Protein AF-T1C4M0-F1 (afdb_monomer_lite)

Secondary structure (DSSP, 8-state):
-GGGTT-TTSTT-HHHHHHHTT---PPEE-SGGG--S-EEEEEE-SS-TTSEEEEEESSHHHHHHHHHHHHHTTSS-GGGGGG-EEEE---S-----------PPP-

Sequence (107 aa):
ALLRIEERTERQNYYALLEAAGIRAPRAVAGPDAIERLSIVKLPHATRRLERGFFTAASPAEYRAKVDRLVARGTIAAADLAAARIEEYILGPVFNFNYFFSPARPP

pLDDT: mean 88.54, std 12.89, range [53.53, 98.56]

Radius of gyration: 17.23 Å; chains: 1; bounding box: 48×30×50 Å

Foldseek 3Di:
DVVVLCDPPDPNHPVVVCVVVVHDDFDWQPALQSQQAKKKKWWAFQPRRVDIDIDIDNHSVRVVVVVVVCCVVSRHPPVRRVVITIGHDDDDDDDDDDDDDDPDDDD

Structure (mmCIF, N/CA/C/O backbone):
data_AF-T1C4M0-F1
#
_entry.id   AF-T1C4M0-F1
#
loop_
_atom_site.group_PDB
_atom_site.id
_atom_site.type_symbol
_atom_site.label_atom_id
_atom_site.label_alt_id
_atom_site.label_comp_id
_atom_site.label_asym_id
_atom_site.label_entity_id
_atom_site.label_seq_id
_atom_site.pdbx_PDB_ins_code
_atom_site.Cartn_x
_atom_site.Cartn_y
_atom_site.Cartn_z
_atom_site.occupancy
_atom_site.B_iso_or_equiv
_atom_site.auth_seq_id
_atom_site.auth_comp_id
_atom_site.auth_asym_id
_atom_site.auth_atom_id
_atom_site.pdbx_PDB_model_num
ATOM 1 N N . ALA A 1 1 ? 13.409 16.619 -11.609 1.00 56.22 1 ALA A N 1
ATOM 2 C CA . ALA A 1 1 ? 12.214 16.304 -12.421 1.00 56.22 1 ALA A CA 1
ATOM 3 C C . ALA A 1 1 ? 11.652 14.915 -12.092 1.00 56.22 1 ALA A C 1
ATOM 5 O O . ALA A 1 1 ? 10.484 14.852 -11.752 1.00 56.22 1 ALA A O 1
ATOM 6 N N . LEU A 1 2 ? 12.458 13.838 -12.077 1.00 54.19 2 LEU A N 1
ATOM 7 C CA . LEU A 1 2 ? 11.989 12.478 -11.730 1.00 54.19 2 LEU A CA 1
ATOM 8 C C . LEU A 1 2 ? 11.551 12.290 -10.264 1.00 54.19 2 LEU A C 1
ATOM 10 O O . LEU A 1 2 ? 10.499 11.715 -10.029 1.00 54.19 2 LEU A O 1
ATOM 14 N N . LEU A 1 3 ? 12.284 12.850 -9.292 1.00 55.34 3 LEU A N 1
ATOM 15 C CA . LEU A 1 3 ? 11.923 12.763 -7.861 1.00 55.34 3 LEU A CA 1
ATOM 16 C C . LEU A 1 3 ? 10.551 13.379 -7.539 1.00 55.34 3 LEU A C 1
ATOM 18 O O . LEU A 1 3 ? 9.929 13.026 -6.549 1.00 55.34 3 LEU A O 1
ATOM 22 N N . ARG A 1 4 ? 10.055 14.289 -8.386 1.00 55.19 4 ARG A N 1
ATOM 23 C CA . ARG A 1 4 ? 8.750 14.937 -8.197 1.00 55.19 4 ARG A CA 1
ATOM 24 C C . ARG A 1 4 ? 7.580 14.026 -8.596 1.00 55.19 4 ARG A C 1
ATOM 26 O O . ARG A 1 4 ? 6.487 14.194 -8.081 1.00 55.19 4 ARG A O 1
ATOM 33 N N . ILE A 1 5 ? 7.826 13.036 -9.460 1.00 56.16 5 ILE A N 1
ATOM 34 C CA . ILE A 1 5 ? 6.838 12.030 -9.897 1.00 56.16 5 ILE A CA 1
ATOM 35 C C . ILE A 1 5 ? 6.583 10.985 -8.793 1.00 56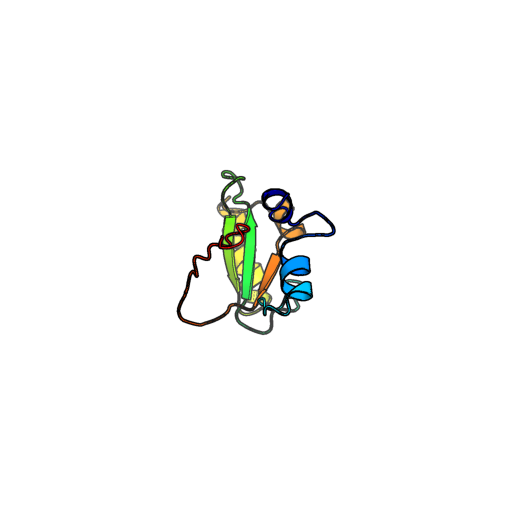.16 5 ILE A C 1
ATOM 37 O O . ILE A 1 5 ? 5.571 10.277 -8.810 1.00 56.16 5 ILE A O 1
ATOM 41 N N . GLU A 1 6 ? 7.479 10.893 -7.803 1.00 56.22 6 GLU A N 1
ATOM 42 C CA . GLU A 1 6 ? 7.260 10.064 -6.614 1.00 56.22 6 GLU A CA 1
ATOM 43 C C . GLU A 1 6 ? 6.094 10.585 -5.760 1.00 56.22 6 GLU A C 1
ATOM 45 O O . GLU A 1 6 ? 5.458 9.782 -5.066 1.00 56.22 6 GLU A O 1
ATOM 50 N N . GLU A 1 7 ? 5.735 11.873 -5.895 1.00 57.84 7 GLU A N 1
ATOM 51 C CA . GLU A 1 7 ? 4.571 12.446 -5.227 1.00 57.84 7 GLU A CA 1
ATOM 52 C C . GLU A 1 7 ? 3.259 12.015 -5.868 1.00 57.84 7 GLU A C 1
ATOM 54 O O . GLU A 1 7 ? 2.933 12.281 -7.025 1.00 57.84 7 GLU A O 1
ATOM 59 N N . ARG A 1 8 ? 2.471 11.307 -5.056 1.00 58.06 8 ARG A N 1
ATOM 60 C CA . ARG A 1 8 ? 1.260 10.602 -5.491 1.00 58.06 8 ARG A CA 1
ATOM 61 C C . ARG A 1 8 ? 0.021 11.488 -5.555 1.00 58.06 8 ARG A C 1
ATOM 63 O O . A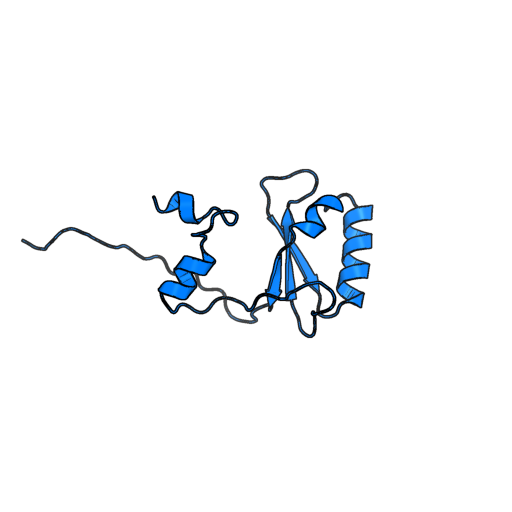RG A 1 8 ? -0.999 11.054 -6.086 1.00 58.06 8 ARG A O 1
ATOM 70 N N . THR A 1 9 ? 0.115 12.695 -5.008 1.00 56.25 9 THR A N 1
ATOM 71 C CA . THR A 1 9 ? -0.956 13.694 -4.924 1.00 56.25 9 THR A CA 1
ATOM 72 C C . THR A 1 9 ? -1.024 14.600 -6.154 1.00 56.25 9 THR A C 1
ATOM 74 O O . THR A 1 9 ? -2.045 15.252 -6.365 1.00 56.25 9 THR A O 1
ATOM 77 N N . GLU A 1 10 ? 0.016 14.630 -6.995 1.00 60.34 10 GLU A N 1
ATOM 78 C CA . GLU A 1 10 ? 0.023 15.422 -8.227 1.00 60.34 10 GLU A CA 1
ATOM 79 C C . GLU A 1 10 ? -0.667 14.681 -9.393 1.00 60.34 10 GLU A C 1
ATOM 81 O O . GLU A 1 10 ? -0.705 13.449 -9.455 1.00 60.34 10 GLU A O 1
ATOM 86 N N . ARG A 1 11 ? -1.205 15.443 -10.362 1.00 53.53 11 ARG A N 1
ATOM 87 C CA . ARG A 1 11 ? -1.848 14.909 -11.584 1.00 53.53 11 ARG A CA 1
ATOM 88 C C . ARG A 1 11 ? -0.922 14.010 -12.418 1.00 53.53 11 ARG A C 1
ATOM 90 O O . ARG A 1 11 ? -1.416 13.176 -13.165 1.00 53.53 11 ARG A O 1
ATOM 97 N N . GLN A 1 12 ? 0.394 14.177 -12.295 1.00 62.16 12 GLN A N 1
ATOM 98 C CA . GLN A 1 12 ? 1.419 13.356 -12.946 1.00 62.16 12 GLN A CA 1
ATOM 99 C C . GLN A 1 12 ? 2.151 12.500 -11.907 1.00 62.16 12 GLN A C 1
ATOM 101 O O . GLN A 1 12 ? 3.352 12.645 -11.690 1.00 62.16 12 GLN A O 1
ATOM 106 N N . ASN A 1 13 ? 1.411 11.629 -11.225 1.00 74.69 13 ASN A N 1
ATOM 107 C CA . ASN A 1 13 ? 2.002 10.698 -10.272 1.00 74.69 13 ASN A CA 1
ATOM 108 C C . ASN A 1 13 ? 2.596 9.459 -10.961 1.00 74.69 13 ASN A C 1
ATOM 110 O O . ASN A 1 13 ? 2.362 9.182 -12.138 1.00 74.69 13 ASN A O 1
ATOM 114 N N . TYR A 1 14 ? 3.325 8.665 -10.181 1.00 79.06 14 TYR A N 1
ATOM 115 C CA . TYR A 1 14 ? 3.909 7.394 -10.605 1.00 79.06 14 TYR A CA 1
ATOM 116 C C . TYR A 1 14 ? 2.958 6.467 -11.392 1.00 79.06 14 TYR A C 1
ATOM 118 O O . TYR A 1 14 ? 3.399 5.838 -12.349 1.00 79.06 14 TYR A O 1
ATOM 126 N N . TYR A 1 15 ? 1.662 6.392 -11.057 1.00 83.81 15 TYR A N 1
ATOM 127 C CA . TYR A 1 15 ? 0.726 5.524 -11.792 1.00 83.81 15 TYR A CA 1
ATOM 128 C C . TYR A 1 15 ? 0.434 6.050 -13.196 1.00 83.81 15 TYR A C 1
ATOM 130 O O . TYR A 1 15 ? 0.381 5.251 -14.126 1.00 83.81 15 TYR A O 1
ATOM 138 N N . ALA A 1 16 ? 0.321 7.370 -13.363 1.00 85.38 16 ALA A N 1
ATOM 139 C CA . ALA A 1 16 ? 0.164 7.985 -14.679 1.00 85.38 16 ALA A CA 1
ATOM 140 C C . ALA A 1 16 ? 1.394 7.738 -15.571 1.00 85.38 16 ALA A C 1
ATOM 142 O O . ALA A 1 16 ? 1.254 7.495 -16.767 1.00 85.38 16 ALA A O 1
ATOM 143 N N . LEU A 1 17 ? 2.602 7.741 -14.991 1.00 87.94 17 LEU A N 1
ATOM 144 C CA . LEU A 1 17 ? 3.825 7.390 -15.719 1.00 87.94 17 LEU A CA 1
ATOM 145 C C . LEU A 1 17 ? 3.836 5.914 -16.144 1.00 87.94 17 LEU A C 1
ATOM 147 O O . LEU A 1 17 ? 4.183 5.615 -17.285 1.00 87.94 17 LEU A O 1
ATOM 151 N N . LEU A 1 18 ? 3.457 4.997 -15.246 1.00 90.38 18 LEU A N 1
ATOM 152 C CA . LEU A 1 18 ? 3.362 3.571 -15.578 1.00 90.38 18 LEU A CA 1
ATOM 153 C C . LEU A 1 18 ? 2.344 3.316 -16.692 1.00 90.38 18 LEU A C 1
ATOM 155 O O . LEU A 1 18 ? 2.636 2.563 -17.618 1.00 90.38 18 LEU A O 1
ATOM 159 N N . GLU A 1 19 ? 1.184 3.968 -16.621 1.00 89.62 19 GLU A N 1
ATOM 160 C CA . GLU A 1 19 ? 0.133 3.870 -17.632 1.00 89.62 19 GLU A CA 1
ATOM 161 C C . GLU A 1 19 ? 0.620 4.375 -18.995 1.00 89.62 19 GLU A C 1
ATOM 163 O O . GLU A 1 19 ? 0.532 3.646 -19.982 1.00 89.62 19 GLU A O 1
ATOM 168 N N . ALA A 1 20 ? 1.227 5.567 -19.044 1.00 91.25 20 ALA A N 1
ATOM 169 C CA . ALA A 1 20 ? 1.788 6.127 -20.274 1.00 91.25 20 ALA A CA 1
ATOM 170 C C . ALA A 1 20 ? 2.901 5.252 -20.882 1.00 91.25 20 ALA A C 1
ATOM 172 O O . ALA A 1 20 ? 3.066 5.217 -22.100 1.00 91.25 20 ALA A O 1
ATOM 173 N N . ALA A 1 21 ? 3.654 4.531 -20.047 1.00 92.62 21 ALA A N 1
ATOM 174 C CA . ALA A 1 21 ? 4.698 3.601 -20.472 1.00 92.62 21 ALA A CA 1
ATOM 175 C C . ALA A 1 21 ? 4.177 2.186 -20.806 1.00 92.62 21 ALA A C 1
ATOM 177 O O . ALA A 1 21 ? 4.969 1.327 -21.193 1.00 92.62 21 ALA A O 1
ATOM 178 N N . GLY A 1 22 ? 2.880 1.907 -20.627 1.00 94.62 22 GLY A N 1
ATOM 179 C CA . GLY A 1 22 ? 2.306 0.572 -20.825 1.00 94.62 22 GLY A CA 1
ATOM 180 C C . GLY A 1 22 ? 2.786 -0.475 -19.809 1.00 94.62 22 GLY A C 1
ATOM 181 O O . GLY A 1 22 ? 2.738 -1.678 -20.077 1.00 94.62 22 GLY A O 1
ATOM 182 N N . ILE A 1 23 ? 3.269 -0.046 -18.639 1.00 93.06 23 ILE A N 1
ATOM 183 C CA . ILE A 1 23 ? 3.754 -0.931 -17.577 1.00 93.06 23 ILE A CA 1
ATOM 184 C C . ILE A 1 23 ? 2.589 -1.304 -16.660 1.00 93.06 23 ILE A C 1
ATOM 186 O O . ILE A 1 23 ? 1.883 -0.452 -16.124 1.00 93.06 23 ILE A O 1
ATOM 190 N N . ARG A 1 24 ? 2.408 -2.607 -16.431 1.00 92.56 24 ARG A N 1
ATOM 191 C CA . ARG A 1 24 ? 1.358 -3.121 -15.544 1.00 92.56 24 ARG A CA 1
ATOM 192 C C . ARG A 1 24 ? 1.622 -2.722 -14.090 1.00 92.56 24 ARG A C 1
ATOM 194 O O . ARG A 1 24 ? 2.708 -2.958 -13.565 1.00 92.56 24 ARG A O 1
ATOM 201 N N . ALA A 1 25 ? 0.591 -2.206 -13.432 1.00 92.81 25 ALA A N 1
ATOM 202 C CA . ALA A 1 25 ? 0.552 -1.946 -11.997 1.00 92.81 25 ALA A CA 1
ATOM 203 C C . ALA A 1 25 ? -0.555 -2.787 -11.333 1.00 92.81 25 ALA A C 1
ATOM 205 O O . ALA A 1 25 ? -1.480 -3.221 -12.027 1.00 92.81 25 ALA A O 1
ATOM 206 N N . PRO A 1 26 ? -0.506 -3.009 -10.005 1.00 93.88 26 PRO A N 1
ATOM 207 C CA . PRO A 1 26 ? -1.614 -3.626 -9.284 1.00 93.88 26 PRO A CA 1
ATOM 208 C C . PRO A 1 26 ? -2.920 -2.852 -9.489 1.00 93.88 26 PRO A C 1
ATOM 210 O O . PRO A 1 26 ? -2.931 -1.617 -9.459 1.00 93.88 26 PRO A O 1
ATOM 213 N N . ARG A 1 27 ? -4.030 -3.575 -9.666 1.00 93.19 27 ARG A N 1
ATOM 214 C CA . ARG A 1 27 ? -5.352 -2.967 -9.837 1.00 93.19 27 ARG A CA 1
ATOM 215 C C . ARG A 1 27 ? -5.753 -2.220 -8.563 1.00 93.19 27 ARG A C 1
ATOM 217 O O . ARG A 1 27 ? -5.687 -2.782 -7.470 1.00 93.19 27 ARG A O 1
ATOM 224 N N . ALA A 1 28 ? -6.209 -0.977 -8.708 1.00 94.62 28 ALA A N 1
ATOM 225 C CA . ALA A 1 28 ? -6.794 -0.225 -7.603 1.00 94.62 28 ALA A CA 1
ATOM 226 C C . ALA A 1 28 ? -8.157 -0.813 -7.204 1.00 94.62 28 ALA A C 1
ATOM 228 O O . ALA A 1 28 ? -8.965 -1.178 -8.059 1.00 94.62 28 ALA A O 1
ATOM 229 N N . VAL A 1 29 ? -8.417 -0.878 -5.902 1.00 97.19 29 VAL A N 1
ATOM 230 C CA . VAL A 1 29 ? -9.716 -1.247 -5.332 1.00 97.19 29 VAL A CA 1
ATOM 231 C C . VAL A 1 29 ? -10.375 0.035 -4.830 1.00 97.19 29 VAL A C 1
ATOM 233 O O . VAL A 1 29 ? -9.769 0.777 -4.060 1.00 97.19 29 VAL A O 1
ATOM 236 N N . ALA A 1 30 ? -11.599 0.311 -5.288 1.00 95.50 30 ALA A N 1
ATOM 237 C CA . ALA A 1 30 ? -12.265 1.605 -5.091 1.00 95.50 30 ALA A CA 1
ATOM 238 C C . ALA A 1 30 ? -12.507 1.963 -3.615 1.00 95.50 30 ALA A C 1
ATOM 240 O O . ALA A 1 30 ? -12.566 3.136 -3.261 1.00 95.50 30 ALA A O 1
ATOM 241 N N . GLY A 1 31 ? -12.633 0.956 -2.754 1.00 96.69 31 GLY A N 1
ATOM 242 C CA . GLY A 1 31 ? -12.821 1.141 -1.326 1.00 96.69 31 GLY A CA 1
ATOM 243 C C . GLY A 1 31 ? -12.945 -0.190 -0.588 1.00 96.69 31 GLY A C 1
ATOM 244 O O . GLY A 1 31 ? -12.906 -1.249 -1.219 1.00 96.69 31 GLY A O 1
ATOM 245 N N . PRO A 1 32 ? -13.110 -0.150 0.743 1.00 97.06 32 PRO A N 1
ATOM 246 C CA . PRO A 1 32 ? -13.176 -1.348 1.577 1.00 97.06 32 PRO A CA 1
ATOM 247 C C . PRO A 1 32 ? -14.269 -2.336 1.162 1.00 97.06 32 PRO A C 1
ATOM 249 O O . PRO A 1 32 ? -14.069 -3.544 1.243 1.00 97.06 32 PRO A O 1
ATOM 252 N N . ASP A 1 33 ? -15.402 -1.826 0.676 1.00 97.88 33 ASP A N 1
ATOM 253 C CA . ASP A 1 33 ? -16.551 -2.643 0.271 1.00 97.88 33 ASP A CA 1
ATOM 254 C C . ASP A 1 33 ? -16.356 -3.342 -1.080 1.00 97.88 33 ASP A C 1
ATOM 256 O O . ASP A 1 33 ? -17.044 -4.313 -1.371 1.00 97.88 33 ASP A O 1
ATOM 260 N N . ALA A 1 34 ? -15.378 -2.905 -1.879 1.00 97.88 34 ALA A N 1
ATOM 261 C CA . ALA A 1 34 ? -15.025 -3.516 -3.161 1.00 97.88 34 ALA A CA 1
ATOM 262 C C . ALA A 1 34 ? -13.927 -4.595 -3.033 1.00 97.88 34 ALA A C 1
ATOM 264 O O . ALA A 1 34 ? -13.377 -5.054 -4.038 1.00 97.88 34 ALA A O 1
ATOM 265 N N . ILE A 1 35 ? -13.550 -4.976 -1.807 1.00 98.19 35 ILE A N 1
ATOM 266 C CA . ILE A 1 35 ? -12.540 -6.010 -1.565 1.00 98.19 35 ILE A CA 1
ATOM 267 C C . ILE A 1 35 ? -13.164 -7.391 -1.801 1.00 98.19 35 ILE A C 1
ATOM 269 O O . ILE A 1 35 ? -13.842 -7.935 -0.937 1.00 98.19 35 ILE A O 1
ATOM 273 N N . GLU A 1 36 ? -12.879 -7.978 -2.961 1.00 96.94 36 GLU A N 1
ATOM 274 C CA . GLU A 1 36 ? -13.345 -9.326 -3.344 1.00 96.94 36 GLU A CA 1
ATOM 275 C C . GLU A 1 36 ? -12.231 -10.387 -3.330 1.00 96.94 36 GLU A C 1
ATOM 277 O O . GLU A 1 36 ? -12.477 -11.576 -3.517 1.00 96.94 36 GLU A O 1
ATOM 282 N N . ARG A 1 37 ? -10.977 -9.955 -3.175 1.00 95.75 37 ARG A N 1
ATOM 283 C CA . ARG A 1 37 ? -9.776 -10.799 -3.201 1.00 95.75 37 ARG A CA 1
ATOM 284 C C . ARG A 1 37 ? -8.698 -10.199 -2.308 1.00 95.75 37 ARG A C 1
ATOM 286 O O . ARG A 1 37 ? -8.810 -9.042 -1.893 1.00 95.75 37 ARG A O 1
ATOM 293 N N . LEU A 1 38 ? -7.632 -10.961 -2.057 1.00 98.12 38 LEU A N 1
ATOM 294 C CA . LEU A 1 38 ? -6.499 -10.494 -1.261 1.00 98.12 38 LEU A CA 1
ATOM 295 C C . LEU A 1 38 ? -5.981 -9.150 -1.791 1.00 98.12 38 LEU A C 1
ATOM 297 O O . LEU A 1 38 ? -5.550 -9.027 -2.936 1.00 98.12 38 LEU A O 1
ATOM 301 N N . SER A 1 39 ? -6.047 -8.146 -0.928 1.00 98.44 39 SER A N 1
ATOM 302 C CA . SER A 1 39 ? -5.689 -6.764 -1.213 1.00 98.44 39 SER A CA 1
ATOM 303 C C . SER A 1 39 ? -4.729 -6.251 -0.144 1.00 98.44 39 SER A C 1
ATOM 305 O O . SER A 1 39 ? -4.741 -6.719 0.998 1.00 98.44 39 SER A O 1
ATOM 307 N N . ILE A 1 40 ? -3.888 -5.289 -0.507 1.00 97.88 40 ILE A N 1
ATOM 308 C CA . ILE A 1 40 ? -3.021 -4.543 0.404 1.00 97.88 40 ILE A CA 1
ATOM 309 C C . ILE A 1 40 ? -3.567 -3.129 0.588 1.00 97.88 40 ILE A C 1
ATOM 311 O O . ILE A 1 40 ? -3.891 -2.440 -0.377 1.00 97.88 40 ILE A O 1
ATOM 315 N N . VAL A 1 41 ? -3.648 -2.694 1.838 1.00 97.62 41 VAL A N 1
ATOM 316 C CA . VAL A 1 41 ? -4.042 -1.348 2.243 1.00 97.62 41 VAL A CA 1
ATOM 317 C C . VAL A 1 41 ? -2.789 -0.605 2.675 1.00 97.62 41 VAL A C 1
ATOM 319 O O . VAL A 1 41 ? -2.029 -1.089 3.515 1.00 97.62 41 VAL A O 1
ATOM 322 N N . LYS A 1 42 ? -2.562 0.559 2.071 1.00 95.12 42 LYS A N 1
ATOM 323 C CA . LYS A 1 42 ? -1.370 1.390 2.251 1.00 95.12 42 LYS A CA 1
ATOM 324 C C . LYS A 1 42 ? -1.782 2.712 2.885 1.00 95.12 42 LYS A C 1
ATOM 326 O O . LYS A 1 42 ? -2.597 3.430 2.308 1.00 95.12 42 LYS A O 1
ATOM 331 N N . LEU A 1 43 ? -1.209 3.032 4.038 1.00 94.31 43 LEU A N 1
ATOM 332 C CA . LEU A 1 43 ? -1.478 4.263 4.786 1.00 94.31 43 LEU A CA 1
ATOM 333 C C . LEU A 1 43 ? -0.308 4.594 5.728 1.00 94.31 43 LEU A C 1
ATOM 335 O O . LEU A 1 43 ? 0.458 3.691 6.062 1.00 94.31 43 LEU A O 1
ATOM 339 N N . PRO A 1 44 ? -0.125 5.853 6.153 1.00 91.50 44 PRO A N 1
ATOM 340 C CA . PRO A 1 44 ? 0.926 6.217 7.103 1.00 91.50 44 PRO A CA 1
ATOM 341 C C . PRO A 1 44 ? 0.782 5.500 8.453 1.00 91.50 44 PRO A C 1
ATOM 34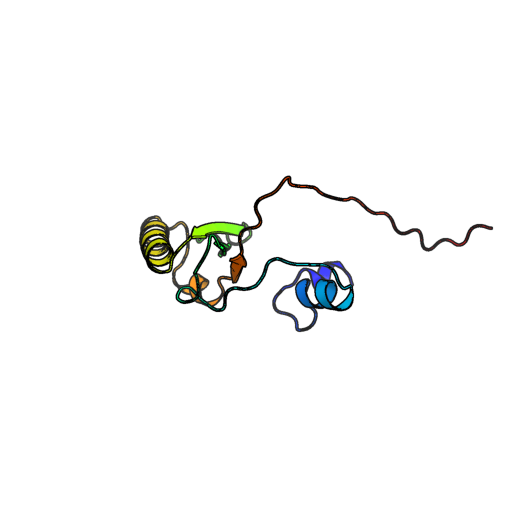3 O O . PRO A 1 44 ? -0.326 5.181 8.889 1.00 91.50 44 PRO A O 1
ATOM 346 N N . HIS A 1 45 ? 1.901 5.293 9.149 1.00 93.06 45 HIS A N 1
ATOM 347 C CA . HIS A 1 45 ? 1.857 4.945 10.571 1.00 93.06 45 HIS A CA 1
ATOM 348 C C . HIS A 1 45 ? 1.404 6.164 11.398 1.00 93.06 45 HIS A C 1
ATOM 350 O O . HIS A 1 45 ? 1.776 7.299 11.088 1.00 93.06 45 HIS A O 1
ATOM 356 N N . ALA A 1 46 ? 0.653 5.942 12.484 1.00 90.69 46 ALA A N 1
ATOM 357 C CA . ALA A 1 46 ? 0.086 7.021 13.305 1.00 90.69 46 ALA A CA 1
ATOM 358 C C . ALA A 1 46 ? 1.156 7.978 13.867 1.00 90.69 46 ALA A C 1
ATOM 360 O O . ALA A 1 46 ? 1.011 9.194 13.792 1.00 90.69 46 ALA A O 1
ATOM 361 N N . THR A 1 47 ? 2.245 7.428 14.416 1.00 88.44 47 THR A N 1
ATOM 362 C CA . THR A 1 47 ? 3.369 8.200 14.980 1.00 88.44 47 THR A CA 1
ATOM 363 C C . THR A 1 47 ? 4.510 8.432 13.986 1.00 88.44 47 THR A C 1
ATOM 365 O O . THR A 1 47 ? 4.980 9.555 13.820 1.00 88.44 47 THR A O 1
ATOM 368 N N . ARG A 1 48 ? 4.963 7.384 13.290 1.00 87.94 48 ARG A N 1
ATOM 369 C CA . ARG A 1 48 ? 6.066 7.448 12.323 1.00 87.94 48 ARG A CA 1
ATOM 370 C C . ARG A 1 48 ? 5.548 7.829 10.940 1.00 87.94 48 ARG A C 1
ATOM 372 O O . ARG A 1 48 ? 5.514 7.010 10.033 1.00 87.94 48 ARG A O 1
ATOM 379 N N . ARG A 1 49 ? 5.131 9.085 10.781 1.00 82.19 49 ARG A N 1
ATOM 380 C CA . ARG A 1 49 ? 4.426 9.579 9.580 1.00 82.19 49 ARG A CA 1
ATOM 381 C C . ARG A 1 49 ? 5.193 9.394 8.260 1.00 82.19 49 ARG A C 1
ATOM 383 O O . ARG A 1 49 ? 4.563 9.288 7.216 1.00 82.19 49 ARG A O 1
ATOM 390 N N . LEU A 1 50 ? 6.529 9.349 8.307 1.00 80.88 50 LEU A N 1
ATOM 391 C CA . LEU A 1 50 ? 7.385 9.078 7.141 1.00 80.88 50 LEU A CA 1
ATOM 392 C C . LEU A 1 50 ? 7.422 7.589 6.755 1.00 80.88 50 LEU A C 1
ATOM 394 O O . LEU A 1 50 ? 7.752 7.250 5.620 1.00 80.88 50 LEU A O 1
ATOM 398 N N . GLU A 1 51 ? 7.093 6.692 7.686 1.00 82.25 51 GLU A N 1
ATOM 399 C CA . GLU A 1 51 ? 7.031 5.261 7.422 1.00 82.25 51 GLU A CA 1
ATOM 400 C C . GLU A 1 51 ? 5.695 4.893 6.773 1.00 82.25 51 GLU A C 1
ATOM 402 O O . GLU A 1 51 ? 4.611 5.320 7.185 1.00 82.25 51 GLU A O 1
ATOM 407 N N . ARG A 1 52 ? 5.775 4.041 5.749 1.00 77.19 52 ARG A N 1
ATOM 408 C CA . ARG A 1 52 ? 4.590 3.465 5.115 1.00 77.19 52 ARG A CA 1
ATOM 409 C C . ARG A 1 52 ? 4.110 2.276 5.938 1.00 77.19 52 ARG A C 1
ATOM 411 O O . ARG A 1 52 ? 4.837 1.299 6.098 1.00 77.19 52 ARG A O 1
ATOM 418 N N . GLY A 1 53 ? 2.881 2.365 6.426 1.00 87.69 53 GLY A N 1
ATOM 419 C CA . GLY A 1 53 ? 2.152 1.257 7.019 1.00 87.69 53 GLY A CA 1
ATOM 420 C C . GLY A 1 53 ? 1.440 0.427 5.954 1.00 87.69 53 GLY A C 1
ATOM 421 O O . GLY A 1 53 ? 0.991 0.934 4.919 1.00 87.69 53 GLY A O 1
ATOM 422 N N . PHE A 1 54 ? 1.329 -0.869 6.231 1.00 94.06 54 PHE A N 1
ATOM 423 C CA . PHE A 1 54 ? 0.655 -1.824 5.365 1.00 94.06 54 PHE A CA 1
ATOM 424 C C . PHE A 1 54 ? -0.146 -2.811 6.201 1.00 94.06 54 PHE A C 1
ATOM 426 O O . PHE A 1 54 ? 0.333 -3.303 7.222 1.00 94.06 54 PHE A O 1
ATOM 433 N N . PHE A 1 55 ? -1.332 -3.164 5.728 1.00 97.25 55 PHE A N 1
ATOM 434 C CA . PHE A 1 55 ? -2.012 -4.379 6.160 1.00 97.25 55 PHE A CA 1
ATOM 435 C C . PHE A 1 55 ? -2.749 -5.000 4.980 1.00 97.25 55 PHE A C 1
ATOM 437 O O . PHE A 1 55 ? -3.022 -4.333 3.986 1.00 97.25 55 PHE A O 1
ATOM 444 N N . THR A 1 56 ? -3.049 -6.289 5.061 1.00 98.00 56 THR A N 1
ATOM 445 C CA . THR A 1 56 ? -3.810 -6.989 4.022 1.00 98.00 56 THR A CA 1
ATOM 446 C C . THR A 1 56 ? -5.254 -7.196 4.443 1.00 98.00 56 THR A C 1
ATOM 448 O O . THR A 1 56 ? -5.541 -7.239 5.637 1.00 98.00 56 THR A O 1
ATOM 451 N N . ALA A 1 57 ? -6.154 -7.371 3.487 1.00 98.31 57 ALA A N 1
ATOM 452 C CA . ALA A 1 57 ? -7.509 -7.860 3.720 1.00 98.31 57 ALA A CA 1
ATOM 453 C C . ALA A 1 57 ? -8.004 -8.590 2.469 1.00 98.31 57 ALA A C 1
ATOM 455 O O . ALA A 1 57 ? -7.710 -8.164 1.354 1.00 98.31 57 ALA A O 1
ATOM 456 N N . ALA A 1 58 ? -8.738 -9.682 2.650 1.00 97.88 58 ALA A N 1
ATOM 457 C CA . ALA A 1 58 ? -9.358 -10.447 1.573 1.00 97.88 58 ALA A CA 1
ATOM 458 C C . ALA A 1 58 ? -10.884 -10.265 1.512 1.00 97.88 58 ALA A C 1
ATOM 460 O O . ALA A 1 58 ? -11.520 -10.799 0.610 1.00 97.88 58 ALA A O 1
ATOM 461 N N . SER A 1 59 ? -11.473 -9.510 2.446 1.00 98.50 59 SER A N 1
ATOM 462 C CA . SER A 1 59 ? -12.897 -9.156 2.449 1.00 98.50 59 SER A CA 1
ATOM 463 C C . SER A 1 59 ? -13.155 -7.817 3.162 1.00 98.50 59 SER A C 1
ATOM 465 O O . SER A 1 59 ? -12.305 -7.372 3.947 1.00 98.50 59 SER A O 1
ATOM 467 N N . PRO A 1 60 ? -14.340 -7.197 2.983 1.00 98.56 60 PRO A N 1
ATOM 468 C CA . PRO A 1 60 ? -14.709 -5.978 3.703 1.00 98.56 60 PRO A CA 1
ATOM 469 C C . PRO A 1 60 ? -14.799 -6.195 5.221 1.00 98.56 60 PRO A C 1
ATOM 471 O O . PRO A 1 60 ? -14.441 -5.316 6.004 1.00 98.56 60 PRO A O 1
ATOM 474 N N . ALA A 1 61 ? -15.240 -7.380 5.656 1.00 98.50 61 ALA A N 1
ATOM 475 C CA . ALA A 1 61 ? -15.329 -7.731 7.073 1.00 98.50 61 ALA A CA 1
ATOM 476 C C . ALA A 1 61 ? -13.940 -7.817 7.724 1.00 98.50 61 ALA A C 1
ATOM 478 O O . ALA A 1 61 ? -13.715 -7.254 8.796 1.00 98.50 61 ALA A O 1
ATOM 479 N N . GLU A 1 62 ? -12.984 -8.463 7.049 1.00 98.50 62 GLU A N 1
ATOM 480 C CA . GLU A 1 62 ? -11.604 -8.551 7.527 1.00 98.50 62 GLU A CA 1
ATOM 481 C C . GLU A 1 62 ? -10.930 -7.175 7.578 1.00 98.50 62 GLU A C 1
ATOM 483 O O . GLU A 1 62 ? -10.209 -6.879 8.532 1.00 98.50 62 GLU A O 1
ATOM 488 N N . TYR A 1 63 ? -11.195 -6.317 6.585 1.00 98.50 63 TYR A N 1
ATOM 489 C CA . TYR A 1 63 ? -10.725 -4.934 6.585 1.00 98.50 63 TYR A CA 1
ATOM 490 C C . TYR A 1 63 ? -11.185 -4.197 7.847 1.00 98.50 63 TYR A C 1
ATOM 492 O O . TYR A 1 63 ? -10.347 -3.657 8.569 1.00 98.50 63 TYR A O 1
ATOM 500 N N . ARG A 1 64 ? -12.494 -4.213 8.143 1.00 98.38 64 ARG A N 1
ATOM 501 C CA . ARG A 1 64 ? -13.076 -3.505 9.299 1.00 98.38 64 ARG A CA 1
ATOM 502 C C . ARG A 1 64 ? -12.478 -4.011 10.613 1.00 98.38 64 ARG A C 1
ATOM 504 O O . ARG A 1 64 ? -11.943 -3.220 11.382 1.00 98.38 64 ARG A O 1
ATOM 511 N N . ALA A 1 65 ? -12.430 -5.331 10.801 1.00 98.50 65 ALA A N 1
ATOM 512 C CA . ALA A 1 65 ? -11.851 -5.939 12.000 1.00 98.50 65 ALA A CA 1
ATOM 513 C C . ALA A 1 65 ? -10.360 -5.590 12.197 1.00 98.50 65 ALA A C 1
ATOM 515 O O . ALA A 1 65 ? -9.904 -5.363 13.322 1.00 98.50 65 ALA A O 1
ATOM 516 N N . LYS A 1 66 ? -9.576 -5.535 11.110 1.00 98.25 66 LYS A N 1
ATOM 517 C CA . LYS A 1 66 ? -8.165 -5.122 11.166 1.00 98.25 66 LYS A CA 1
ATOM 518 C C . LYS A 1 66 ? -8.018 -3.637 11.472 1.00 98.25 66 LYS A C 1
ATOM 520 O O . LYS A 1 66 ? -7.166 -3.295 12.289 1.00 98.25 66 LYS A O 1
ATOM 525 N N . VAL A 1 67 ? -8.835 -2.781 10.863 1.00 97.81 67 VAL A N 1
ATOM 526 C CA . VAL A 1 67 ? -8.845 -1.341 11.143 1.00 97.81 67 VAL A CA 1
ATOM 527 C C . VAL A 1 67 ? -9.123 -1.085 12.618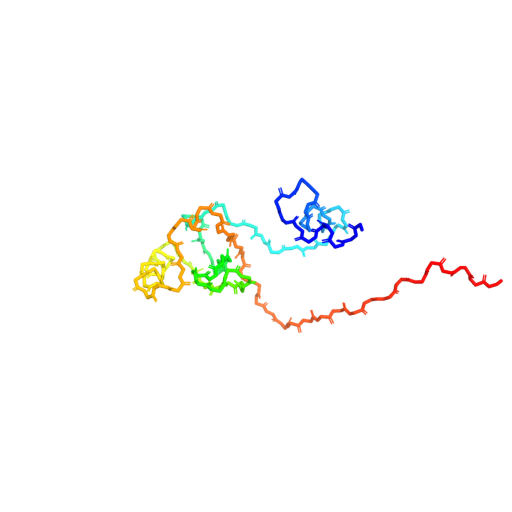 1.00 97.81 67 VAL A C 1
ATOM 529 O O . VAL A 1 67 ? -8.305 -0.431 13.261 1.00 97.81 67 VAL A O 1
ATOM 532 N N . ASP A 1 68 ? -10.183 -1.669 13.180 1.00 98.12 68 ASP A N 1
ATOM 533 C CA . ASP A 1 68 ? -10.547 -1.477 14.589 1.00 98.12 68 ASP A CA 1
ATOM 534 C C . ASP A 1 68 ? -9.388 -1.856 15.518 1.00 98.12 68 ASP A C 1
ATOM 536 O O . ASP A 1 68 ? -8.992 -1.096 16.405 1.00 98.12 68 ASP A O 1
ATOM 540 N N . ARG A 1 69 ? -8.758 -3.007 15.255 1.00 98.12 69 ARG A N 1
ATOM 541 C CA . ARG A 1 69 ? -7.600 -3.485 16.019 1.00 98.12 69 ARG A CA 1
ATOM 542 C C . ARG A 1 69 ? -6.383 -2.567 15.885 1.00 98.12 69 ARG A C 1
ATOM 544 O O . ARG A 1 69 ? -5.669 -2.374 16.868 1.00 98.12 69 ARG A O 1
ATOM 551 N N . LEU A 1 70 ? -6.094 -2.057 14.689 1.00 96.88 70 LEU A N 1
ATOM 552 C CA . LEU A 1 70 ? -4.928 -1.204 14.431 1.00 96.88 70 LEU A CA 1
ATOM 553 C C . LEU A 1 70 ? -5.115 0.208 14.999 1.00 96.88 70 LEU A C 1
ATOM 555 O O . LEU A 1 70 ? -4.156 0.772 15.529 1.00 96.88 70 LEU A O 1
ATOM 559 N N . VAL A 1 71 ? -6.334 0.749 14.942 1.00 96.50 71 VAL A N 1
ATOM 560 C CA . VAL A 1 71 ? -6.696 2.032 15.562 1.00 96.50 71 VAL A CA 1
ATOM 561 C C . VAL A 1 71 ? -6.631 1.919 17.083 1.00 96.50 71 VAL A C 1
ATOM 563 O O . VAL A 1 71 ? -5.972 2.737 17.719 1.00 96.50 71 VAL A O 1
ATOM 566 N N . ALA A 1 72 ? -7.209 0.867 17.673 1.00 97.31 72 ALA A N 1
ATOM 567 C CA . ALA A 1 72 ? -7.161 0.641 19.121 1.00 97.31 72 ALA A CA 1
ATOM 568 C C . ALA A 1 72 ? -5.726 0.508 19.664 1.00 97.31 72 ALA A C 1
ATOM 570 O O . ALA A 1 72 ? -5.450 0.855 20.808 1.00 97.31 72 ALA A O 1
ATOM 571 N N . ARG A 1 73 ? -4.794 0.022 18.836 1.00 95.94 73 ARG A N 1
ATOM 572 C CA . ARG A 1 73 ? -3.363 -0.095 19.163 1.00 95.94 73 ARG A CA 1
ATOM 573 C C . ARG A 1 73 ? -2.557 1.173 18.881 1.00 95.94 73 ARG A C 1
ATOM 575 O O . ARG A 1 73 ? -1.350 1.168 19.104 1.00 95.94 73 ARG A O 1
ATOM 582 N N . GLY A 1 74 ? -3.174 2.219 18.332 1.00 93.56 74 GLY A N 1
ATOM 583 C CA . GLY A 1 74 ? -2.475 3.434 17.912 1.00 93.56 74 GLY A CA 1
ATOM 584 C C . GLY A 1 74 ? -1.456 3.202 16.792 1.00 93.56 74 GLY A C 1
ATOM 585 O O . GLY A 1 74 ? -0.505 3.967 16.658 1.00 93.56 74 GLY A O 1
ATOM 586 N N . THR A 1 75 ? -1.608 2.133 16.001 1.00 94.25 75 THR A N 1
ATOM 587 C CA . THR A 1 75 ? -0.718 1.838 14.864 1.00 94.25 75 THR A CA 1
ATOM 588 C C . THR A 1 75 ? -1.056 2.717 13.660 1.00 94.25 75 THR A C 1
ATOM 590 O O . THR A 1 75 ? -0.162 3.194 12.964 1.00 94.25 75 THR A O 1
ATOM 593 N N . ILE A 1 76 ? -2.347 2.971 13.434 1.00 95.19 76 ILE A N 1
ATOM 594 C CA . ILE A 1 76 ? -2.860 3.844 12.368 1.00 95.19 76 ILE A CA 1
ATOM 595 C C . ILE A 1 76 ? -3.815 4.880 12.967 1.00 95.19 76 ILE A C 1
ATOM 597 O O . ILE A 1 76 ? -4.466 4.603 13.975 1.00 95.19 76 ILE A O 1
ATOM 601 N N . ALA A 1 77 ? -3.922 6.057 12.348 1.00 94.12 77 ALA A N 1
ATOM 602 C CA . ALA A 1 77 ? -4.938 7.037 12.716 1.00 94.12 77 ALA A CA 1
ATOM 603 C C . ALA A 1 77 ? -6.186 6.851 11.844 1.00 94.12 77 ALA A C 1
ATOM 605 O O . ALA A 1 77 ? -6.084 6.723 10.625 1.00 94.12 77 ALA A O 1
ATOM 606 N N . ALA A 1 78 ? -7.376 6.888 12.451 1.00 94.19 78 ALA A N 1
ATOM 607 C CA . ALA A 1 78 ? -8.635 6.731 11.716 1.00 94.19 78 ALA A CA 1
ATOM 608 C C . ALA A 1 78 ? -8.813 7.793 10.611 1.00 94.19 78 ALA A C 1
ATOM 610 O O . ALA A 1 78 ? -9.340 7.491 9.545 1.00 94.19 78 ALA A O 1
ATOM 611 N N . ALA A 1 79 ? -8.308 9.012 10.829 1.00 94.12 79 ALA A N 1
ATOM 612 C CA . ALA A 1 79 ? -8.342 10.089 9.839 1.00 94.12 79 ALA A CA 1
ATOM 613 C C . ALA A 1 79 ? -7.542 9.768 8.561 1.00 94.12 79 ALA A C 1
ATOM 615 O O . ALA A 1 79 ? -7.906 10.227 7.481 1.00 94.12 79 ALA A O 1
ATOM 616 N N . ASP A 1 80 ? -6.491 8.946 8.657 1.00 93.31 80 ASP A N 1
ATOM 617 C CA . ASP A 1 80 ? -5.660 8.585 7.504 1.00 93.31 80 ASP A CA 1
ATOM 618 C C . ASP A 1 80 ? -6.333 7.535 6.601 1.00 93.31 80 ASP A C 1
ATOM 620 O O . ASP A 1 80 ? -5.908 7.339 5.462 1.00 93.31 80 ASP A O 1
ATOM 624 N N . LEU A 1 81 ? -7.401 6.871 7.067 1.00 93.75 81 LEU A N 1
ATOM 625 C CA . LEU A 1 81 ? -8.135 5.867 6.286 1.00 93.75 81 LEU A CA 1
ATOM 626 C C . LEU A 1 81 ? -8.791 6.467 5.039 1.00 93.75 81 LEU A C 1
ATOM 628 O O . LEU A 1 81 ? -8.875 5.792 4.018 1.00 93.75 81 LEU A O 1
ATOM 632 N N . ALA A 1 82 ? -9.201 7.738 5.096 1.00 92.06 82 ALA A N 1
ATOM 633 C CA . ALA A 1 82 ? -9.785 8.444 3.955 1.00 92.06 82 ALA A CA 1
ATOM 634 C C . ALA A 1 82 ? -8.790 8.620 2.792 1.00 92.06 82 ALA A C 1
ATOM 636 O O . ALA A 1 82 ? -9.198 8.699 1.637 1.00 92.06 82 ALA A O 1
ATOM 637 N N . ALA A 1 83 ? -7.489 8.657 3.096 1.00 89.81 83 ALA A N 1
ATOM 638 C CA . ALA A 1 83 ? -6.409 8.738 2.115 1.00 89.81 83 ALA A CA 1
ATOM 639 C C . ALA A 1 83 ? -5.735 7.378 1.856 1.00 89.81 83 ALA A C 1
ATOM 641 O O . ALA A 1 83 ? -4.770 7.300 1.088 1.00 89.81 83 ALA A O 1
ATOM 642 N N . ALA A 1 84 ? -6.204 6.305 2.504 1.00 94.00 84 ALA A N 1
ATOM 643 C CA . ALA A 1 84 ? -5.615 4.987 2.357 1.00 94.00 84 ALA A CA 1
ATOM 644 C C . ALA A 1 84 ? -5.828 4.462 0.937 1.00 94.00 84 ALA A C 1
ATOM 646 O O . ALA A 1 84 ? -6.911 4.562 0.359 1.00 94.00 84 ALA A O 1
ATOM 647 N N . ARG A 1 85 ? -4.785 3.850 0.380 1.00 93.69 85 ARG A N 1
ATOM 648 C CA . ARG A 1 85 ? -4.837 3.258 -0.956 1.00 93.69 85 ARG A CA 1
ATOM 649 C C . ARG A 1 85 ? -4.988 1.752 -0.850 1.00 93.69 85 ARG A C 1
ATOM 651 O O . ARG A 1 85 ? -4.206 1.110 -0.151 1.00 93.69 85 ARG A O 1
ATOM 658 N N . ILE A 1 86 ? -5.969 1.204 -1.556 1.00 97.12 86 ILE A N 1
ATOM 659 C CA . ILE A 1 86 ? -6.252 -0.230 -1.581 1.00 97.12 86 ILE A CA 1
ATOM 660 C C . ILE A 1 86 ? -5.932 -0.757 -2.974 1.00 97.12 86 ILE A C 1
ATOM 662 O O . ILE A 1 86 ? -6.379 -0.207 -3.981 1.00 97.12 86 ILE A O 1
ATOM 666 N N . GLU A 1 87 ? -5.123 -1.806 -3.033 1.00 96.94 87 GLU A N 1
ATOM 667 C CA . GLU A 1 87 ? -4.674 -2.420 -4.280 1.00 96.94 87 GLU A CA 1
ATOM 668 C C . GLU A 1 87 ? -4.729 -3.935 -4.180 1.00 96.94 87 GLU A C 1
ATOM 670 O O . GLU A 1 87 ? -4.556 -4.497 -3.099 1.00 96.94 87 GLU A O 1
ATOM 675 N N . GLU A 1 88 ? -4.920 -4.599 -5.313 1.00 96.88 88 GLU A N 1
ATOM 676 C CA . GLU A 1 88 ? -4.775 -6.048 -5.402 1.00 96.88 88 GLU A CA 1
ATOM 677 C C . GLU A 1 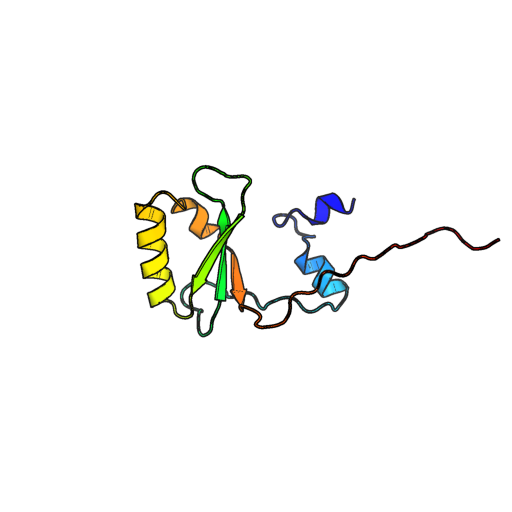88 ? -3.385 -6.490 -4.919 1.00 96.88 88 GLU A C 1
ATOM 679 O O . GLU A 1 88 ? -2.360 -5.897 -5.266 1.00 96.88 88 GLU A O 1
ATOM 684 N N . TYR A 1 89 ? -3.346 -7.545 -4.108 1.00 97.38 89 TYR A N 1
ATOM 685 C CA . TYR A 1 89 ? -2.094 -8.132 -3.658 1.00 97.38 89 TYR A CA 1
ATOM 686 C C . TYR A 1 89 ? -1.548 -9.069 -4.738 1.00 97.38 89 TYR A C 1
ATOM 688 O O . TYR A 1 89 ? -2.149 -10.100 -5.041 1.00 97.38 89 TYR A O 1
ATOM 696 N N . ILE A 1 90 ? -0.386 -8.738 -5.298 1.00 95.69 90 ILE A N 1
ATOM 697 C CA . ILE A 1 90 ? 0.256 -9.557 -6.330 1.00 95.69 90 ILE A CA 1
ATOM 698 C C . ILE A 1 90 ? 1.105 -10.642 -5.666 1.00 95.69 90 ILE A C 1
ATOM 700 O O . ILE A 1 90 ? 2.118 -10.350 -5.032 1.00 95.69 90 ILE A O 1
ATOM 704 N N . LEU A 1 91 ? 0.690 -11.899 -5.821 1.00 94.38 91 LEU A N 1
ATOM 705 C CA . LEU A 1 91 ? 1.459 -13.062 -5.386 1.00 94.38 91 LEU A CA 1
ATOM 706 C C . LEU A 1 91 ? 2.516 -13.399 -6.437 1.00 94.38 91 LEU A C 1
ATOM 708 O O . LEU A 1 91 ? 2.191 -13.688 -7.586 1.00 94.38 91 LEU A O 1
ATOM 712 N N . GLY A 1 92 ? 3.782 -13.384 -6.040 1.00 94.06 92 GLY A N 1
ATOM 713 C CA . GLY A 1 92 ? 4.876 -13.755 -6.923 1.00 94.06 92 GLY A CA 1
ATOM 714 C C . GLY A 1 92 ? 6.246 -13.450 -6.327 1.00 94.06 92 GLY A C 1
ATOM 715 O O . GLY A 1 92 ? 6.340 -12.792 -5.287 1.00 94.06 92 GLY A O 1
ATOM 716 N N . PRO A 1 93 ? 7.316 -13.933 -6.973 1.00 94.50 93 PRO A N 1
ATOM 717 C CA . PRO A 1 93 ? 8.675 -13.556 -6.615 1.00 94.50 93 PRO A CA 1
ATOM 718 C C . PRO A 1 93 ? 8.875 -12.045 -6.778 1.00 94.50 93 PRO A C 1
ATOM 720 O O . PRO A 1 93 ? 8.409 -11.434 -7.741 1.00 94.50 93 PRO A O 1
ATOM 723 N N . VAL A 1 94 ? 9.589 -11.445 -5.829 1.00 93.62 94 VAL A N 1
ATOM 724 C CA . VAL A 1 94 ? 9.912 -10.018 -5.857 1.00 93.62 94 VAL A CA 1
ATOM 725 C C . VAL A 1 94 ? 11.206 -9.821 -6.634 1.00 93.62 94 VAL A C 1
ATOM 727 O O . VAL A 1 94 ? 12.243 -10.369 -6.267 1.00 93.62 94 VAL A O 1
ATOM 730 N N . PHE A 1 95 ? 11.150 -8.997 -7.677 1.00 93.19 95 PHE A N 1
ATOM 731 C CA . PHE A 1 95 ? 12.319 -8.578 -8.444 1.00 93.19 95 PHE A CA 1
ATOM 732 C C . PHE A 1 95 ? 12.438 -7.058 -8.429 1.00 93.19 95 PHE A C 1
ATOM 734 O O . PHE A 1 95 ? 11.448 -6.347 -8.601 1.00 93.19 95 PHE A O 1
ATOM 741 N N . ASN A 1 96 ? 13.662 -6.568 -8.244 1.00 93.88 96 ASN A N 1
ATOM 742 C CA . ASN A 1 96 ? 13.994 -5.158 -8.378 1.00 93.88 96 ASN A CA 1
ATOM 743 C C . ASN A 1 96 ? 15.011 -5.002 -9.513 1.00 93.88 96 ASN A C 1
ATOM 745 O O . ASN A 1 96 ? 16.141 -5.480 -9.409 1.00 93.88 96 ASN A O 1
ATOM 749 N N . PHE A 1 97 ? 14.580 -4.383 -10.610 1.00 92.00 97 PHE A N 1
ATOM 750 C CA . PHE A 1 97 ? 15.412 -4.171 -11.786 1.00 92.00 97 PHE A CA 1
ATOM 751 C C . PHE A 1 97 ? 16.101 -2.811 -11.696 1.00 92.00 97 PHE A C 1
ATOM 753 O O . PHE A 1 97 ? 15.441 -1.776 -11.630 1.00 92.00 97 PHE A O 1
ATOM 760 N N . ASN A 1 98 ? 17.431 -2.819 -11.737 1.00 93.31 98 ASN A N 1
ATOM 761 C CA . ASN A 1 98 ? 18.236 -1.604 -11.750 1.00 93.31 98 ASN A CA 1
ATOM 762 C C . ASN A 1 98 ? 18.628 -1.288 -13.196 1.00 93.31 98 ASN A C 1
ATOM 764 O O . ASN A 1 98 ? 19.290 -2.097 -13.846 1.00 93.31 98 ASN A O 1
ATOM 768 N N . TYR A 1 99 ? 18.219 -0.122 -13.692 1.00 90.00 99 TYR A N 1
ATOM 769 C CA . TYR A 1 99 ? 18.502 0.331 -15.054 1.00 90.00 99 TYR A CA 1
ATOM 770 C C . TYR A 1 99 ? 19.438 1.539 -15.036 1.00 90.00 99 TYR A C 1
ATOM 772 O O . TYR A 1 99 ? 19.419 2.339 -14.103 1.00 90.00 99 TYR A O 1
ATOM 780 N N . PHE A 1 100 ? 20.211 1.704 -16.107 1.00 90.88 100 PHE A N 1
ATOM 781 C CA . PHE A 1 100 ? 21.003 2.902 -16.365 1.00 90.88 100 PHE A CA 1
ATOM 782 C C . PHE A 1 100 ? 20.741 3.374 -17.795 1.00 90.88 100 PHE A C 1
ATOM 784 O O . PHE A 1 100 ? 20.879 2.599 -18.739 1.00 90.88 100 PHE A O 1
ATOM 791 N N . PHE A 1 101 ? 20.360 4.641 -17.955 1.00 88.81 101 PHE A N 1
ATOM 792 C CA . PHE A 1 101 ? 20.202 5.274 -19.262 1.00 88.81 101 PHE A CA 1
ATOM 793 C C . PHE A 1 101 ? 21.370 6.235 -19.494 1.00 88.81 101 PHE A C 1
ATOM 795 O O . PHE A 1 101 ? 21.485 7.244 -18.798 1.00 88.81 101 PHE A O 1
ATOM 802 N N . SER A 1 102 ? 22.233 5.923 -20.465 1.00 89.06 102 SER A N 1
ATOM 803 C CA . SER A 1 102 ? 23.307 6.824 -20.891 1.00 89.06 102 SER A CA 1
ATOM 804 C C . SER A 1 102 ? 22.811 7.739 -22.014 1.00 89.06 102 SER A C 1
ATOM 806 O O . SER A 1 102 ? 22.488 7.232 -23.089 1.00 89.06 102 SER A O 1
ATOM 808 N N . PRO A 1 103 ? 22.780 9.070 -21.826 1.00 85.19 103 PRO A N 1
ATOM 809 C CA . PRO A 1 103 ? 22.445 10.004 -22.898 1.00 85.19 103 PRO A CA 1
ATOM 810 C C . PRO A 1 103 ? 23.630 10.291 -23.838 1.00 85.19 103 PRO A C 1
ATOM 812 O O . PRO A 1 103 ? 23.465 11.009 -24.823 1.00 85.19 103 PRO A O 1
ATOM 815 N N . ALA A 1 104 ? 24.830 9.783 -23.534 1.00 84.81 104 ALA A N 1
ATOM 816 C CA . ALA A 1 104 ? 26.013 10.020 -24.350 1.00 84.81 104 ALA A CA 1
ATOM 817 C C . ALA A 1 104 ? 25.903 9.266 -25.685 1.00 84.81 104 ALA A C 1
ATOM 819 O O . ALA A 1 104 ? 25.698 8.051 -25.705 1.00 84.81 104 ALA A O 1
ATOM 820 N N . ARG A 1 105 ? 26.065 9.982 -26.804 1.00 66.62 105 ARG A N 1
ATOM 821 C CA . ARG A 1 105 ? 26.268 9.350 -28.114 1.00 66.62 105 ARG A CA 1
ATOM 822 C C . ARG A 1 105 ? 27.679 8.749 -28.150 1.00 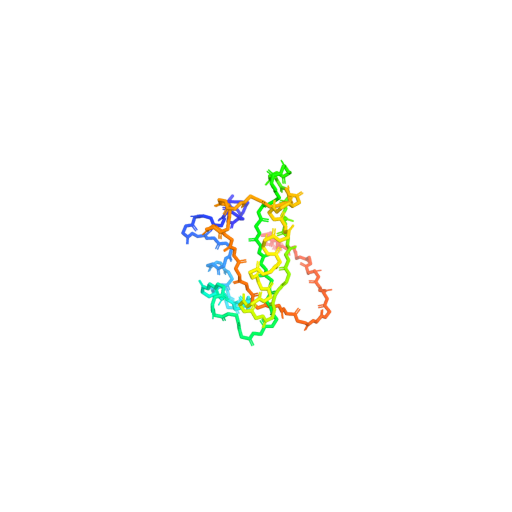66.62 105 ARG A C 1
ATOM 824 O O . ARG A 1 105 ? 28.606 9.442 -27.727 1.00 66.62 105 ARG A O 1
ATOM 831 N N . PRO A 1 106 ? 27.859 7.503 -28.627 1.00 71.44 106 PRO A N 1
ATOM 832 C CA . PRO A 1 106 ? 29.195 7.012 -28.933 1.00 71.44 106 PRO A CA 1
ATOM 833 C C . PRO A 1 106 ? 29.863 7.943 -29.966 1.00 71.44 106 PRO A C 1
ATOM 835 O O . PRO A 1 106 ? 29.132 8.577 -30.736 1.00 71.44 106 PRO A O 1
ATOM 838 N N . PRO A 1 107 ? 31.202 8.079 -29.915 1.00 70.25 107 PRO A N 1
ATOM 839 C CA . PRO A 1 107 ? 31.956 9.015 -30.750 1.00 70.25 107 PRO A CA 1
ATOM 840 C C . PRO A 1 107 ? 31.750 8.782 -32.249 1.00 70.25 107 PRO A C 1
ATOM 842 O O . PRO A 1 107 ? 31.522 7.614 -32.646 1.00 70.25 107 PRO A O 1
#

Organism: NCBI:txid410659

InterPro domains:
  IPR009720 IMP biosynthesis enzyme PurP, C-terminal [PF06973] (62-104)
  IPR013815 ATP-grasp fold, subdomain 1 [G3DSA:3.30.1490.20] (26-91)
  IPR023656 IMP biosynthesis enzyme PurP [PTHR38147] (2-104)